Protein AF-A0A0P9HLN6-F1 (afdb_monomer_lite)

Radius of gyration: 18.26 Å; chains: 1; bounding box: 28×54×30 Å

Secondary structure (DSSP, 8-state):
----TT-EEEEETTEE--SHHHHHHHHHHHTT--S-EEEEEEETTEEEEEEE-----TTSSS-----HHHHHHHHHTTS--

pLDDT: mean 77.15, std 18.9, range [41.5, 97.25]

Structure (mmCIF, N/CA/C/O backbone):
data_AF-A0A0P9HLN6-F1
#
_entry.id   AF-A0A0P9HLN6-F1
#
loop_
_atom_site.group_PDB
_atom_site.id
_atom_site.type_symbol
_atom_site.label_atom_id
_atom_site.label_alt_id
_atom_site.label_comp_id
_atom_site.label_asym_id
_atom_site.label_entity_id
_atom_site.label_seq_id
_atom_site.pdbx_PDB_ins_code
_atom_site.Cartn_x
_atom_site.Cartn_y
_atom_site.Cartn_z
_atom_site.occupancy
_atom_site.B_iso_or_equiv
_atom_site.auth_seq_id
_atom_site.auth_comp_id
_atom_site.auth_asym_id
_atom_site.auth_atom_id
_atom_site.pdbx_PDB_model_num
ATOM 1 N N . ALA A 1 1 ? -3.277 0.751 -10.474 1.00 78.69 1 ALA A N 1
ATOM 2 C CA . ALA A 1 1 ? -3.320 -0.286 -9.421 1.00 78.69 1 ALA A CA 1
ATOM 3 C C . ALA A 1 1 ? -4.741 -0.709 -9.007 1.00 78.69 1 ALA A C 1
ATOM 5 O O . ALA A 1 1 ? -4.912 -1.855 -8.616 1.00 78.69 1 ALA A O 1
ATOM 6 N N . GLY A 1 2 ? -5.774 0.151 -9.066 1.00 88.12 2 GLY A N 1
ATOM 7 C CA . GLY A 1 2 ? -7.156 -0.263 -8.733 1.00 88.12 2 GLY A CA 1
ATOM 8 C C . GLY A 1 2 ? -7.448 -0.424 -7.230 1.00 88.12 2 GLY A C 1
ATOM 9 O O . GLY A 1 2 ? -8.490 -0.976 -6.857 1.00 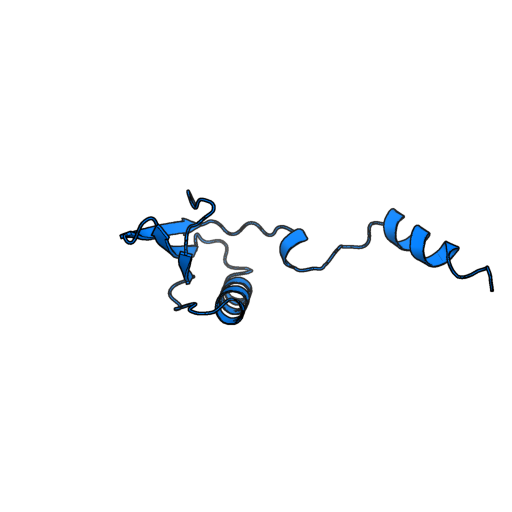88.12 2 GLY A O 1
ATOM 10 N N . LEU A 1 3 ? -6.538 0.069 -6.383 1.00 90.50 3 LEU A N 1
ATOM 11 C CA . LEU A 1 3 ? -6.765 0.249 -4.951 1.00 90.50 3 LEU A CA 1
ATOM 12 C C . LEU A 1 3 ? -7.872 1.285 -4.723 1.00 90.50 3 LEU A C 1
ATOM 14 O O . LEU A 1 3 ? -8.046 2.209 -5.521 1.00 90.50 3 LEU A O 1
ATOM 18 N N . ARG A 1 4 ? -8.635 1.109 -3.651 1.00 92.75 4 ARG A N 1
ATOM 19 C CA . ARG A 1 4 ? -9.775 1.942 -3.267 1.00 92.75 4 ARG A CA 1
ATOM 20 C C . ARG A 1 4 ? -9.631 2.366 -1.806 1.00 92.75 4 ARG A C 1
ATOM 22 O O . ARG A 1 4 ? -9.027 1.632 -1.021 1.00 92.75 4 ARG A O 1
ATOM 29 N N . PRO A 1 5 ? -10.207 3.517 -1.415 1.00 91.94 5 PRO A N 1
ATOM 30 C CA . PRO A 1 5 ? -10.341 3.861 -0.006 1.00 91.94 5 PRO A CA 1
ATOM 31 C C . PRO A 1 5 ? -10.999 2.712 0.769 1.00 91.94 5 PRO A C 1
ATOM 33 O O . PRO A 1 5 ? -11.998 2.155 0.317 1.00 91.94 5 PRO A O 1
ATOM 36 N N . GLY A 1 6 ? -10.416 2.351 1.913 1.00 92.25 6 GLY A N 1
ATOM 37 C CA . GLY A 1 6 ? -10.850 1.212 2.728 1.00 92.25 6 GLY A CA 1
ATOM 38 C C . GLY A 1 6 ? -10.102 -0.101 2.470 1.00 92.25 6 GLY A C 1
ATOM 39 O O . GLY A 1 6 ? -10.259 -1.032 3.256 1.00 92.25 6 GLY A O 1
ATOM 40 N N . ASP A 1 7 ? -9.261 -0.188 1.434 1.00 94.38 7 ASP A N 1
ATOM 41 C CA . ASP A 1 7 ? -8.360 -1.332 1.274 1.00 94.38 7 ASP A CA 1
ATOM 42 C C . ASP A 1 7 ? -7.299 -1.361 2.376 1.00 94.38 7 ASP A C 1
ATOM 44 O O . ASP A 1 7 ? -6.681 -0.345 2.698 1.00 94.38 7 ASP A O 1
ATOM 48 N N . ILE A 1 8 ? -7.033 -2.554 2.902 1.00 94.44 8 ILE A N 1
ATOM 49 C CA . ILE A 1 8 ? -6.016 -2.764 3.933 1.00 94.44 8 ILE A CA 1
ATOM 50 C C . ILE A 1 8 ? -4.814 -3.444 3.289 1.00 94.44 8 ILE A C 1
ATOM 52 O O . ILE A 1 8 ? -4.859 -4.635 2.981 1.00 94.44 8 ILE A O 1
ATOM 56 N N . VAL A 1 9 ? -3.738 -2.694 3.067 1.00 94.44 9 VAL A N 1
ATOM 57 C 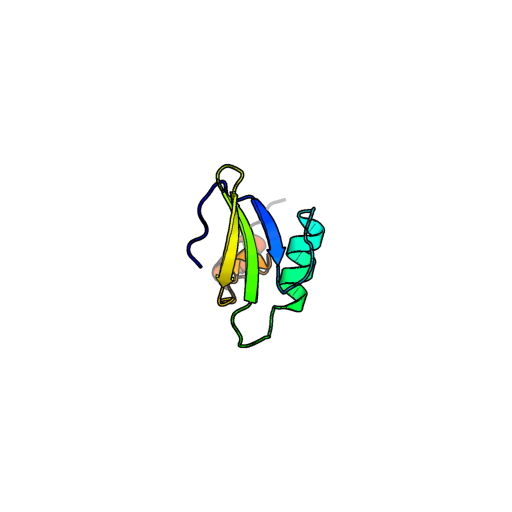CA . VAL A 1 9 ? -2.488 -3.233 2.515 1.00 94.44 9 VAL A CA 1
ATOM 58 C C . VAL A 1 9 ? -1.775 -4.066 3.578 1.00 94.44 9 VAL A C 1
ATOM 60 O O . VAL A 1 9 ? -1.615 -3.625 4.710 1.00 94.44 9 VAL A O 1
ATOM 63 N N . VAL A 1 10 ? -1.346 -5.271 3.203 1.00 95.69 10 VAL A N 1
ATOM 64 C CA . VAL A 1 10 ? -0.670 -6.220 4.107 1.00 95.69 10 VAL A CA 1
ATOM 65 C C . VAL A 1 10 ? 0.690 -6.677 3.595 1.00 95.69 10 VAL A C 1
ATOM 67 O O . VAL A 1 10 ? 1.522 -7.098 4.390 1.00 95.69 10 VAL A O 1
ATOM 70 N N . SER A 1 11 ? 0.945 -6.571 2.289 1.00 96.25 11 SER A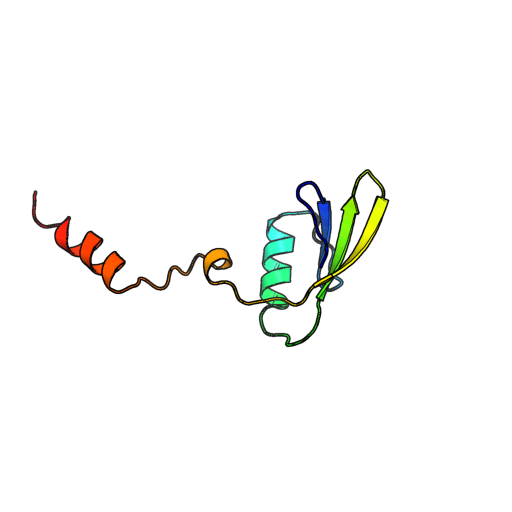 N 1
ATOM 71 C CA . SER A 1 11 ? 2.275 -6.782 1.719 1.00 96.25 11 SER A CA 1
ATOM 72 C C . SER A 1 11 ? 2.539 -5.802 0.580 1.00 96.25 11 SER A C 1
ATOM 74 O O . SER A 1 11 ? 1.639 -5.481 -0.200 1.00 96.25 11 SER A O 1
ATOM 76 N N . PHE A 1 12 ? 3.780 -5.337 0.485 1.00 94.06 12 PHE A N 1
ATOM 77 C CA . PHE A 1 12 ? 4.244 -4.400 -0.524 1.00 94.06 12 PHE A CA 1
ATOM 78 C C . PHE A 1 12 ? 5.648 -4.790 -0.991 1.00 94.06 12 PHE A C 1
ATOM 80 O O . PHE A 1 12 ? 6.537 -5.019 -0.172 1.00 94.06 12 PHE A O 1
ATOM 87 N N . GLY A 1 13 ? 5.850 -4.917 -2.303 1.00 90.69 13 GLY A N 1
ATOM 88 C CA . GLY A 1 13 ? 7.142 -5.303 -2.882 1.00 90.69 13 GLY A CA 1
ATOM 89 C C . GLY A 1 13 ? 7.658 -6.657 -2.389 1.00 90.69 13 GLY A C 1
ATOM 90 O O . GLY A 1 13 ? 8.857 -6.824 -2.189 1.00 90.69 13 GLY A O 1
ATOM 91 N N . GLY A 1 14 ? 6.750 -7.604 -2.128 1.00 89.88 14 GLY A N 1
ATOM 92 C CA . GLY A 1 14 ? 7.088 -8.932 -1.601 1.00 89.88 14 GLY A CA 1
ATOM 93 C C . GLY A 1 14 ? 7.446 -8.965 -0.109 1.00 89.88 14 GLY A C 1
ATOM 94 O O . GLY A 1 14 ? 7.865 -10.008 0.383 1.00 89.88 14 GLY A O 1
ATOM 95 N N . ARG A 1 15 ? 7.286 -7.852 0.619 1.00 92.75 15 ARG A N 1
ATOM 96 C CA . ARG A 1 15 ? 7.517 -7.756 2.070 1.00 92.75 15 ARG A CA 1
ATOM 97 C C . ARG A 1 15 ? 6.195 -7.611 2.805 1.00 92.75 15 ARG A C 1
ATOM 99 O O . ARG A 1 15 ? 5.312 -6.912 2.314 1.00 92.75 15 ARG A O 1
ATOM 106 N N . ASP A 1 16 ? 6.053 -8.243 3.962 1.00 94.94 16 ASP A N 1
ATOM 107 C CA . ASP A 1 16 ? 4.895 -8.016 4.828 1.00 94.94 16 ASP A CA 1
ATOM 108 C C . ASP A 1 16 ? 5.002 -6.643 5.498 1.00 94.94 16 ASP A C 1
ATOM 110 O O . ASP A 1 16 ? 6.060 -6.255 5.994 1.00 94.94 16 ASP A O 1
ATOM 114 N N . VAL A 1 17 ? 3.895 -5.901 5.498 1.00 95.00 17 VAL A N 1
ATOM 115 C CA . VAL A 1 17 ? 3.813 -4.525 6.009 1.00 95.00 17 VAL A CA 1
ATOM 116 C C . VAL A 1 17 ? 2.660 -4.392 7.012 1.00 95.00 17 VAL A C 1
ATOM 118 O O . VAL A 1 17 ? 1.681 -3.698 6.755 1.00 95.00 17 VAL A O 1
ATOM 121 N N . PRO A 1 18 ? 2.734 -5.058 8.181 1.00 91.06 18 PRO A N 1
ATOM 122 C CA . PRO A 1 18 ? 1.637 -5.071 9.153 1.00 91.06 18 PRO A CA 1
ATOM 123 C C . PRO A 1 18 ? 1.425 -3.721 9.856 1.00 91.06 18 PRO A C 1
ATOM 125 O O . PRO A 1 18 ? 0.437 -3.543 10.563 1.00 91.06 18 PRO A O 1
ATOM 128 N N . THR A 1 19 ? 2.356 -2.775 9.702 1.00 90.38 19 THR A N 1
ATOM 129 C CA . THR A 1 19 ? 2.282 -1.442 10.303 1.00 90.38 19 THR A CA 1
ATOM 130 C C . THR A 1 19 ? 2.568 -0.360 9.271 1.00 90.38 19 THR A C 1
ATOM 132 O O . THR A 1 19 ? 3.238 -0.588 8.262 1.00 90.38 19 THR A O 1
ATOM 135 N N . TYR A 1 20 ? 2.112 0.858 9.565 1.00 85.38 20 TYR A N 1
ATOM 136 C CA . TYR A 1 20 ? 2.383 2.022 8.727 1.00 85.38 20 TYR A CA 1
ATOM 137 C C . TYR A 1 20 ? 3.889 2.287 8.554 1.00 85.38 20 TYR A C 1
ATOM 139 O O . TYR A 1 20 ? 4.344 2.555 7.447 1.00 85.38 20 TYR A O 1
ATOM 147 N N . ALA A 1 21 ? 4.685 2.146 9.620 1.00 86.88 21 ALA A N 1
ATOM 148 C CA . ALA A 1 21 ? 6.135 2.343 9.555 1.00 86.88 21 ALA A CA 1
ATOM 149 C C . ALA A 1 21 ? 6.815 1.347 8.598 1.00 86.88 21 ALA A C 1
ATOM 151 O O . ALA A 1 21 ? 7.678 1.726 7.806 1.00 86.88 21 ALA A O 1
ATOM 152 N N . GLU A 1 22 ? 6.387 0.084 8.628 1.00 88.75 22 GLU A N 1
ATOM 153 C CA . GLU A 1 22 ? 6.879 -0.965 7.730 1.00 88.75 22 GLU A CA 1
ATOM 154 C C . GLU A 1 22 ? 6.490 -0.710 6.270 1.00 88.75 22 GLU A C 1
ATOM 156 O O . GLU A 1 22 ? 7.292 -0.932 5.356 1.00 88.75 22 GLU A O 1
ATOM 161 N N . PHE A 1 23 ? 5.288 -0.176 6.047 1.00 89.75 23 PHE A N 1
ATOM 162 C CA . PHE A 1 23 ? 4.834 0.241 4.726 1.00 89.75 23 PHE A CA 1
ATOM 163 C C . PHE A 1 23 ? 5.686 1.382 4.158 1.00 89.75 23 PHE A C 1
ATOM 165 O O . PHE A 1 23 ? 6.203 1.256 3.049 1.00 89.75 23 PHE A O 1
ATOM 172 N N . ILE A 1 24 ? 5.912 2.451 4.930 1.00 87.56 24 ILE A N 1
ATOM 173 C CA . ILE A 1 24 ? 6.754 3.584 4.508 1.00 87.56 24 ILE A CA 1
ATOM 174 C C . ILE A 1 24 ? 8.197 3.143 4.248 1.00 87.56 24 ILE A C 1
ATOM 176 O O . ILE A 1 24 ? 8.790 3.532 3.241 1.00 87.56 24 ILE A O 1
ATOM 180 N N . ARG A 1 25 ? 8.758 2.276 5.099 1.00 87.81 25 ARG A N 1
ATOM 181 C CA . ARG A 1 25 ? 10.094 1.706 4.873 1.00 87.81 25 ARG A CA 1
ATOM 182 C C . ARG A 1 25 ? 10.154 0.929 3.559 1.00 87.81 25 ARG A C 1
ATOM 184 O O . ARG A 1 25 ? 11.099 1.093 2.793 1.00 87.81 25 ARG A O 1
ATOM 191 N N . SER A 1 26 ? 9.149 0.099 3.289 1.00 88.69 26 SER A N 1
ATOM 192 C CA . SER A 1 26 ? 9.084 -0.706 2.064 1.00 88.69 26 SER A CA 1
ATOM 193 C C . SER A 1 26 ? 8.901 0.161 0.816 1.00 88.69 26 SER A C 1
ATOM 195 O O . SER A 1 26 ? 9.545 -0.097 -0.196 1.00 88.69 26 SER A O 1
ATOM 197 N N . LEU A 1 27 ? 8.114 1.237 0.902 1.00 86.75 27 LEU A N 1
ATOM 198 C CA . LEU A 1 27 ? 8.013 2.255 -0.146 1.00 86.75 27 LEU A CA 1
ATOM 199 C C . LEU A 1 27 ? 9.367 2.900 -0.449 1.00 86.75 27 LEU A C 1
ATOM 201 O O . LEU A 1 27 ? 9.746 2.981 -1.613 1.00 86.75 27 LEU A O 1
ATOM 205 N N . GLY A 1 28 ? 10.115 3.307 0.581 1.00 84.12 28 GLY A N 1
ATOM 206 C CA . GLY A 1 28 ? 11.447 3.895 0.420 1.00 84.12 28 GLY A CA 1
ATOM 207 C C . GLY A 1 28 ? 12.458 2.944 -0.226 1.00 84.12 28 GLY A C 1
ATOM 208 O O . GLY A 1 28 ? 13.275 3.377 -1.027 1.00 84.12 28 GLY A O 1
ATOM 209 N N . LEU A 1 29 ? 12.371 1.641 0.061 1.00 84.94 29 LEU A N 1
ATOM 210 C CA . LEU A 1 29 ? 13.223 0.621 -0.568 1.00 84.94 29 LEU A CA 1
ATOM 211 C C . LEU A 1 29 ? 12.879 0.373 -2.044 1.00 84.94 29 LEU A C 1
ATOM 213 O O . LEU A 1 29 ? 13.753 -0.009 -2.818 1.00 84.94 29 LEU A O 1
ATOM 217 N N . CYS A 1 30 ? 11.619 0.568 -2.430 1.00 82.75 30 CYS A N 1
ATOM 218 C CA . CYS A 1 30 ? 11.173 0.463 -3.819 1.00 82.75 30 CYS A CA 1
ATOM 219 C C . CYS A 1 30 ? 11.308 1.790 -4.590 1.00 82.75 30 CYS A C 1
ATOM 221 O O . CYS A 1 30 ? 11.201 1.808 -5.817 1.00 82.75 30 CYS A O 1
ATOM 223 N N . ALA A 1 31 ? 11.540 2.909 -3.901 1.00 70.19 31 ALA A N 1
ATOM 224 C CA . ALA A 1 31 ? 11.747 4.207 -4.526 1.00 70.19 31 ALA A CA 1
ATOM 225 C C . ALA A 1 31 ? 13.063 4.192 -5.324 1.00 70.19 31 ALA A C 1
ATOM 227 O O . ALA A 1 31 ? 14.152 4.221 -4.759 1.00 70.19 31 ALA A O 1
ATOM 228 N N . GLY A 1 32 ? 12.954 4.110 -6.651 1.00 65.88 32 GLY A N 1
ATOM 229 C CA . GLY A 1 32 ? 14.097 4.024 -7.569 1.00 65.88 32 GLY A CA 1
ATOM 230 C C . GLY A 1 32 ? 14.104 2.776 -8.451 1.00 65.88 32 GLY A C 1
ATOM 231 O O . GLY A 1 32 ? 14.871 2.714 -9.411 1.00 65.88 32 GLY A O 1
ATOM 232 N N . THR A 1 33 ? 13.232 1.797 -8.194 1.00 68.06 33 THR A N 1
ATOM 233 C CA . THR A 1 33 ? 13.020 0.692 -9.134 1.00 68.06 33 THR A CA 1
ATOM 234 C C . THR A 1 33 ? 12.058 1.124 -10.238 1.00 68.06 33 THR A C 1
ATOM 236 O O . THR A 1 33 ? 10.910 1.457 -9.958 1.00 68.06 33 THR A O 1
ATOM 239 N N . ASN A 1 34 ? 12.495 1.066 -11.499 1.00 66.31 34 ASN A N 1
ATOM 240 C CA . ASN A 1 34 ? 11.685 1.391 -12.686 1.00 66.31 34 ASN A CA 1
ATOM 241 C C . ASN A 1 34 ? 10.641 0.309 -13.053 1.00 66.31 34 ASN A C 1
ATOM 243 O O . ASN A 1 34 ? 10.259 0.187 -14.215 1.00 66.31 34 ASN A O 1
ATOM 247 N N . GLY A 1 35 ? 10.198 -0.506 -12.092 1.00 79.88 35 GLY A N 1
ATOM 248 C CA . GLY A 1 35 ? 9.314 -1.649 -12.328 1.00 79.88 35 GLY A CA 1
ATOM 249 C C . GLY A 1 35 ? 8.016 -1.584 -11.520 1.00 79.88 35 GLY A C 1
ATOM 250 O O . GLY A 1 35 ? 7.976 -0.929 -10.475 1.00 79.88 35 GLY A O 1
ATOM 251 N N . PRO A 1 36 ? 6.948 -2.260 -11.983 1.00 87.62 36 PRO A N 1
ATOM 252 C CA . PRO A 1 36 ? 5.741 -2.432 -11.190 1.00 87.62 36 PRO A CA 1
ATOM 253 C C . PRO A 1 36 ? 6.054 -3.173 -9.885 1.00 87.62 36 PRO A C 1
ATOM 255 O O . PRO A 1 36 ? 6.783 -4.163 -9.863 1.00 87.62 36 PRO A O 1
ATOM 258 N N . VAL A 1 37 ? 5.481 -2.687 -8.788 1.00 91.38 37 VAL A N 1
ATOM 259 C CA . VAL A 1 37 ? 5.631 -3.261 -7.453 1.00 91.38 37 VAL A CA 1
ATOM 260 C C . VAL A 1 37 ? 4.357 -4.008 -7.089 1.00 91.38 37 VAL A C 1
ATOM 262 O O . VAL A 1 37 ? 3.256 -3.461 -7.162 1.00 91.38 37 VAL A O 1
ATOM 265 N N . GLY A 1 38 ? 4.505 -5.268 -6.686 1.00 94.06 38 GLY A N 1
ATOM 266 C CA . GLY A 1 38 ? 3.389 -6.084 -6.222 1.00 94.06 38 GLY A CA 1
ATOM 267 C C . GLY A 1 38 ? 2.838 -5.585 -4.886 1.00 94.06 38 GLY A C 1
ATOM 268 O O . GLY A 1 38 ? 3.591 -5.349 -3.939 1.00 94.06 38 GLY A O 1
ATOM 269 N N . VAL A 1 39 ? 1.518 -5.469 -4.789 1.00 95.25 39 VAL A N 1
ATOM 270 C CA . VAL A 1 39 ? 0.792 -5.056 -3.586 1.00 95.25 39 VAL A CA 1
ATOM 271 C C . VAL A 1 39 ? -0.257 -6.105 -3.262 1.00 95.25 39 VAL A C 1
ATOM 273 O O . VAL A 1 39 ? -1.089 -6.449 -4.100 1.00 95.25 39 VAL A O 1
ATOM 276 N N . THR A 1 40 ? -0.244 -6.595 -2.027 1.00 96.81 40 THR A N 1
ATOM 277 C CA . THR A 1 40 ? -1.274 -7.497 -1.507 1.00 96.81 40 THR A CA 1
ATOM 278 C C . THR A 1 40 ? -2.097 -6.768 -0.463 1.00 96.81 40 THR A C 1
ATOM 280 O O . THR A 1 40 ? -1.546 -6.166 0.461 1.00 96.81 40 THR A O 1
ATOM 283 N N . TYR A 1 41 ? -3.415 -6.833 -0.596 1.00 96.38 41 TYR A N 1
ATOM 284 C CA . TYR A 1 41 ? -4.348 -6.086 0.237 1.00 96.38 41 TYR A CA 1
ATOM 285 C C . TYR A 1 41 ? -5.625 -6.881 0.497 1.00 96.38 41 TYR A C 1
ATOM 287 O O . TYR A 1 41 ? -5.939 -7.833 -0.218 1.00 96.38 41 TYR A O 1
ATOM 295 N N . TYR A 1 42 ? -6.363 -6.489 1.529 1.00 96.56 42 TYR A N 1
ATOM 296 C CA . TYR A 1 42 ? -7.704 -6.982 1.798 1.00 96.56 42 TYR A CA 1
ATOM 297 C C . TYR A 1 42 ? -8.747 -5.955 1.377 1.00 96.56 42 TYR A C 1
ATOM 299 O O . TYR A 1 42 ? -8.642 -4.778 1.721 1.00 96.56 42 TYR A O 1
ATOM 307 N N . ARG A 1 43 ? -9.782 -6.432 0.685 1.00 96.94 43 ARG A N 1
ATOM 308 C CA . ARG A 1 43 ? -11.021 -5.698 0.415 1.00 96.94 43 ARG A CA 1
ATOM 309 C C . ARG A 1 43 ? -12.187 -6.587 0.809 1.00 96.94 43 ARG A C 1
ATOM 311 O O . ARG A 1 43 ? -12.277 -7.707 0.314 1.00 96.94 43 ARG A O 1
ATOM 318 N N . GLU A 1 44 ? -13.040 -6.113 1.716 1.00 95.19 44 GLU A N 1
ATOM 319 C CA . GLU A 1 44 ? -14.223 -6.865 2.177 1.00 95.19 44 GLU A CA 1
ATOM 320 C C . GLU A 1 44 ? -13.867 -8.294 2.650 1.00 95.19 44 GLU A C 1
ATOM 322 O O . GLU A 1 44 ? -14.524 -9.274 2.313 1.00 95.19 44 GLU A O 1
ATOM 327 N N . GLY A 1 45 ? -12.749 -8.434 3.374 1.00 95.31 45 GLY A N 1
ATOM 328 C CA . GLY A 1 45 ? -12.257 -9.726 3.874 1.00 95.31 45 GLY A CA 1
ATOM 329 C C . GLY A 1 45 ? -11.591 -10.631 2.828 1.00 95.31 45 GLY A C 1
ATOM 330 O O . GLY A 1 45 ? -11.055 -11.679 3.182 1.00 95.31 45 GLY A O 1
ATOM 331 N N . ARG A 1 46 ? -11.549 -10.239 1.550 1.00 96.94 46 ARG A N 1
ATOM 332 C CA . ARG A 1 46 ? -10.891 -11.004 0.480 1.00 96.94 46 ARG A CA 1
ATOM 333 C C . ARG A 1 46 ? -9.467 -10.517 0.261 1.00 96.94 46 ARG A C 1
ATOM 335 O O . ARG A 1 46 ? -9.252 -9.324 0.058 1.00 96.94 46 ARG A O 1
ATOM 342 N N . ARG A 1 47 ? -8.508 -11.446 0.246 1.00 96.69 47 ARG A N 1
ATOM 343 C CA . ARG A 1 47 ? -7.111 -11.159 -0.101 1.00 96.69 47 ARG A CA 1
ATOM 344 C C . ARG A 1 47 ? -6.979 -11.016 -1.616 1.00 96.69 47 ARG A 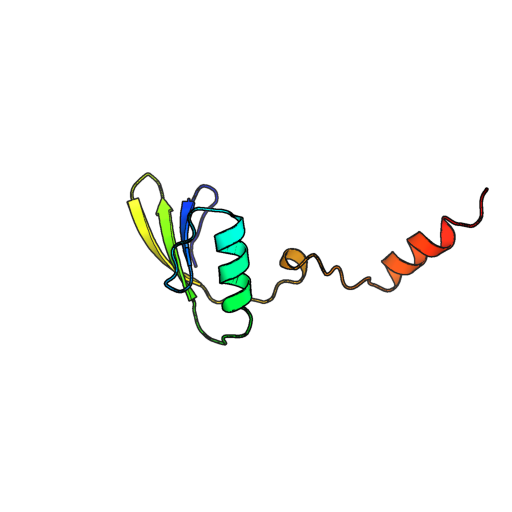C 1
ATOM 346 O O . ARG A 1 47 ? -7.320 -11.934 -2.358 1.00 96.69 47 ARG A O 1
ATOM 353 N N . LEU A 1 48 ? -6.492 -9.868 -2.060 1.00 97.25 48 LEU A N 1
ATOM 354 C CA . LEU A 1 48 ? -6.313 -9.499 -3.459 1.00 97.25 48 LEU A CA 1
ATOM 355 C C . LEU A 1 48 ? -4.860 -9.098 -3.709 1.00 97.25 48 LEU A C 1
ATOM 357 O O . LEU A 1 48 ? -4.139 -8.702 -2.792 1.00 97.25 48 LEU A O 1
ATOM 361 N N . HIS A 1 49 ? -4.451 -9.188 -4.970 1.00 96.44 49 HIS A N 1
ATOM 362 C CA . HIS A 1 49 ? -3.129 -8.795 -5.430 1.00 96.44 49 HIS A CA 1
ATOM 363 C C . HIS A 1 49 ? -3.254 -7.857 -6.631 1.00 96.44 49 HIS A C 1
ATOM 365 O O . HIS A 1 49 ? -4.155 -8.015 -7.455 1.00 96.44 49 HIS A O 1
ATOM 371 N N . THR A 1 50 ? -2.373 -6.868 -6.715 1.00 95.50 50 THR A N 1
ATOM 372 C CA . THR A 1 50 ? -2.270 -5.959 -7.857 1.00 95.50 50 THR A CA 1
ATOM 373 C C . THR A 1 50 ? -0.834 -5.495 -8.036 1.00 95.50 50 THR A C 1
ATOM 375 O O . THR A 1 50 ? -0.040 -5.531 -7.098 1.00 95.50 50 THR A O 1
ATOM 378 N N . GLU A 1 51 ? -0.523 -5.002 -9.225 1.00 93.69 51 GLU A N 1
ATOM 379 C CA . GLU A 1 51 ? 0.743 -4.353 -9.524 1.00 93.69 51 GLU A CA 1
ATOM 380 C C . GLU A 1 51 ? 0.553 -2.833 -9.589 1.00 93.69 51 GLU A C 1
ATOM 382 O O . GLU A 1 51 ? -0.412 -2.307 -10.165 1.00 93.69 51 GLU A O 1
ATOM 387 N N . ALA A 1 52 ? 1.468 -2.106 -8.954 1.00 89.12 52 ALA A N 1
ATOM 388 C CA . ALA A 1 52 ? 1.466 -0.655 -8.898 1.00 89.12 52 ALA A CA 1
ATOM 389 C C . ALA A 1 52 ? 2.776 -0.103 -9.462 1.00 89.12 52 ALA A C 1
ATOM 391 O O . ALA A 1 52 ? 3.853 -0.397 -8.952 1.00 89.12 52 ALA A O 1
ATOM 392 N N . ALA A 1 53 ? 2.680 0.734 -10.493 1.00 85.62 53 ALA A N 1
ATOM 393 C CA . ALA A 1 53 ? 3.795 1.582 -10.886 1.00 85.62 53 ALA A CA 1
ATOM 394 C C . ALA A 1 53 ? 3.941 2.700 -9.847 1.00 85.62 53 ALA A C 1
ATOM 396 O O . ALA A 1 53 ? 2.973 3.414 -9.570 1.00 85.62 53 ALA A O 1
ATOM 397 N N . LEU A 1 54 ? 5.129 2.833 -9.261 1.00 81.94 54 LEU A N 1
ATOM 398 C CA . LEU A 1 54 ? 5.410 3.908 -8.318 1.00 81.94 54 LEU A CA 1
ATOM 399 C C . LEU A 1 54 ? 5.779 5.166 -9.098 1.00 81.94 54 LEU A C 1
ATOM 401 O O . LEU A 1 54 ? 6.826 5.226 -9.736 1.00 81.94 54 LEU A O 1
ATOM 405 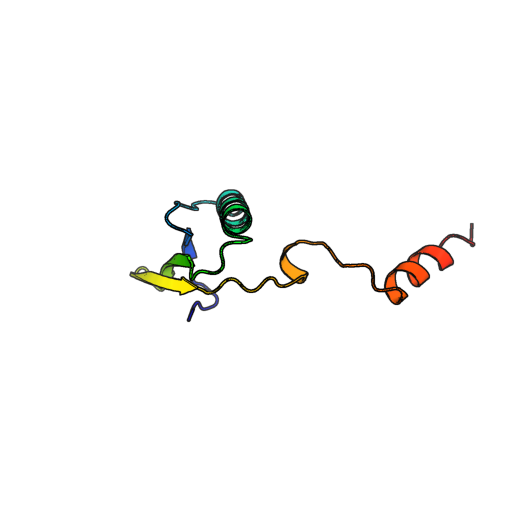N N . SER A 1 55 ? 4.908 6.170 -9.050 1.00 73.50 55 SER A N 1
ATOM 406 C CA . SER A 1 55 ? 5.252 7.527 -9.461 1.00 73.50 55 SER A CA 1
ATOM 407 C C . SER A 1 55 ? 5.831 8.270 -8.264 1.00 73.50 55 SER A C 1
ATOM 409 O O . SER A 1 55 ? 5.260 8.241 -7.173 1.00 73.50 55 SER A O 1
ATOM 411 N N . TYR A 1 56 ? 6.957 8.948 -8.464 1.00 64.88 56 TYR A N 1
ATOM 412 C CA . TYR A 1 56 ? 7.490 9.860 -7.462 1.00 64.88 56 TYR A CA 1
ATOM 413 C C . TYR A 1 56 ? 6.579 11.089 -7.392 1.00 64.88 56 TYR A C 1
ATOM 415 O O . TYR A 1 56 ? 6.620 11.937 -8.281 1.00 64.88 56 TYR A O 1
ATOM 423 N N . ASP A 1 57 ? 5.731 11.161 -6.368 1.00 58.00 57 ASP A N 1
ATOM 424 C CA . ASP A 1 57 ? 4.903 12.335 -6.104 1.00 58.00 57 ASP A CA 1
ATOM 425 C C . ASP A 1 57 ? 5.471 13.088 -4.894 1.00 58.00 57 ASP A C 1
ATOM 427 O O . ASP A 1 57 ? 5.620 12.519 -3.807 1.00 58.00 57 ASP A O 1
ATOM 431 N N . LYS A 1 58 ? 5.830 14.365 -5.089 1.00 48.47 58 LYS A N 1
ATOM 432 C CA . LYS A 1 58 ? 6.555 15.199 -4.106 1.00 48.47 58 LYS A CA 1
ATOM 433 C C . LYS A 1 58 ? 5.804 15.353 -2.775 1.00 48.47 58 LYS A C 1
ATOM 435 O O . LYS A 1 58 ? 6.407 15.663 -1.754 1.00 48.47 58 LYS A O 1
ATOM 440 N N . LEU A 1 59 ? 4.495 15.099 -2.768 1.00 51.91 59 LEU A N 1
ATOM 441 C CA . LEU A 1 59 ? 3.643 15.200 -1.581 1.00 51.91 59 LEU A CA 1
ATOM 442 C C . LEU A 1 59 ? 3.878 14.078 -0.555 1.00 51.91 59 LEU A C 1
ATOM 444 O O . LEU A 1 59 ? 3.618 14.275 0.630 1.00 51.91 59 LEU A O 1
ATOM 448 N N . LEU A 1 60 ? 4.389 12.915 -0.973 1.00 51.12 60 LEU A N 1
ATOM 449 C CA . LEU A 1 60 ? 4.601 11.762 -0.084 1.00 51.12 60 LEU A CA 1
ATOM 450 C C . LEU A 1 60 ? 5.911 11.828 0.714 1.00 51.12 60 LEU A C 1
ATOM 452 O O . LEU A 1 60 ? 6.033 11.152 1.733 1.00 51.12 60 LEU A O 1
ATOM 456 N N . THR A 1 61 ? 6.888 12.630 0.287 1.00 52.38 61 THR A N 1
ATOM 457 C CA . THR A 1 61 ? 8.210 12.699 0.932 1.00 52.38 61 THR A CA 1
ATOM 458 C C . THR A 1 61 ? 8.317 13.782 2.002 1.00 52.38 61 THR A C 1
ATOM 460 O O . THR A 1 61 ? 9.360 13.888 2.644 1.00 52.38 61 THR A O 1
ATOM 463 N N . GLY A 1 62 ? 7.285 14.613 2.197 1.00 46.72 62 GLY A N 1
ATOM 464 C CA . GLY A 1 62 ? 7.371 15.780 3.084 1.00 46.72 62 GLY A CA 1
ATOM 465 C C . GLY A 1 62 ? 8.426 16.812 2.650 1.00 46.72 62 GLY A C 1
ATOM 466 O O . GLY A 1 62 ? 8.602 17.824 3.323 1.00 46.72 62 GLY A O 1
ATOM 467 N N . LEU A 1 63 ? 9.102 16.590 1.516 1.00 44.78 63 LEU A N 1
ATOM 468 C CA . LEU A 1 63 ? 9.940 17.563 0.836 1.00 44.78 63 LEU A CA 1
ATOM 469 C C . LEU A 1 63 ? 9.009 18.435 0.002 1.00 44.78 63 LEU A C 1
ATOM 471 O O . LEU A 1 63 ? 8.865 18.267 -1.209 1.00 44.78 63 LEU A O 1
ATOM 475 N N . VAL A 1 64 ? 8.356 19.381 0.674 1.00 44.25 64 VAL A N 1
ATOM 476 C CA . VAL A 1 64 ? 7.972 20.614 -0.001 1.00 44.25 64 VAL A CA 1
ATOM 477 C C . VAL A 1 64 ? 9.297 21.196 -0.489 1.00 44.25 64 VAL A C 1
ATOM 479 O O . VAL A 1 64 ? 10.059 21.713 0.322 1.00 44.25 64 VAL A O 1
ATOM 482 N N . ASP A 1 65 ? 9.629 21.040 -1.775 1.00 46.94 65 ASP A N 1
ATOM 483 C CA . ASP A 1 65 ? 10.582 21.955 -2.402 1.00 46.94 65 ASP A CA 1
ATOM 484 C C . ASP A 1 65 ? 9.992 23.331 -2.119 1.00 46.94 65 ASP A C 1
ATOM 486 O O . ASP A 1 65 ? 8.878 23.590 -2.594 1.00 46.94 65 ASP A O 1
ATOM 490 N N . PRO A 1 66 ? 10.630 24.172 -1.291 1.00 45.03 66 PRO A N 1
ATOM 491 C CA . PRO A 1 66 ? 10.082 25.481 -1.057 1.00 45.03 66 PRO A CA 1
ATOM 492 C C . PRO A 1 66 ? 10.119 26.173 -2.415 1.00 45.03 66 PRO A C 1
ATOM 494 O O . PRO A 1 66 ? 11.183 26.506 -2.937 1.00 45.03 66 PRO A O 1
ATOM 497 N N . THR A 1 67 ? 8.956 26.344 -3.036 1.00 51.53 67 THR A N 1
ATOM 498 C CA . THR A 1 67 ? 8.851 27.266 -4.156 1.00 51.53 67 THR A CA 1
ATOM 499 C C . THR A 1 67 ? 9.286 28.626 -3.621 1.00 51.53 67 THR A C 1
ATOM 501 O O . THR A 1 67 ? 9.056 28.932 -2.444 1.00 51.53 67 THR A O 1
ATOM 504 N N . GLU A 1 68 ? 9.941 29.446 -4.445 1.00 54.22 68 GLU A N 1
ATOM 505 C CA . GLU A 1 68 ? 10.463 30.759 -4.022 1.00 54.22 68 GLU A CA 1
ATOM 506 C C . GLU A 1 68 ? 9.411 31.608 -3.276 1.00 54.22 68 GLU A C 1
ATOM 508 O O . GLU A 1 68 ? 9.736 32.398 -2.388 1.00 54.22 68 GLU A O 1
ATOM 513 N N . GLU A 1 69 ? 8.133 31.382 -3.583 1.00 51.81 69 GLU A N 1
ATOM 514 C CA . GLU A 1 69 ? 6.967 31.995 -2.953 1.00 51.81 69 GLU A CA 1
ATOM 515 C C . GLU A 1 69 ? 6.804 31.639 -1.459 1.00 51.81 69 GLU A C 1
ATOM 517 O O . GLU A 1 69 ? 6.527 32.513 -0.638 1.00 51.81 69 GLU A O 1
ATOM 522 N N . SER A 1 70 ? 7.067 30.387 -1.073 1.00 54.22 70 SER A N 1
ATOM 523 C CA . SER A 1 70 ? 7.013 29.932 0.327 1.00 54.22 70 SER A CA 1
ATOM 524 C C . SER A 1 70 ? 8.201 30.397 1.182 1.00 54.22 70 SER A C 1
ATOM 526 O O . SER A 1 70 ? 8.035 30.628 2.380 1.00 54.22 70 SER A O 1
ATOM 528 N N . VAL A 1 71 ? 9.380 30.631 0.588 1.00 55.91 71 VAL A N 1
ATOM 529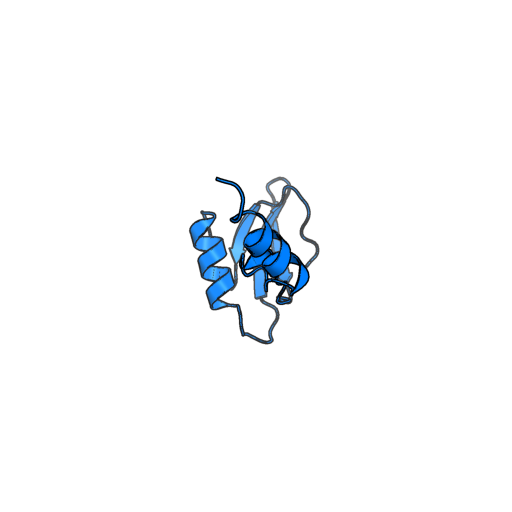 C CA . VAL A 1 71 ? 10.544 31.195 1.309 1.00 55.91 71 VAL A CA 1
ATOM 530 C C . VAL A 1 71 ? 10.308 32.664 1.671 1.00 55.91 71 VAL A C 1
ATOM 532 O O . VAL A 1 71 ? 10.619 33.081 2.789 1.00 55.91 71 VAL A O 1
ATOM 535 N N . ARG A 1 72 ? 9.702 33.442 0.761 1.00 54.16 72 ARG A N 1
ATOM 536 C CA . ARG A 1 72 ? 9.400 34.867 0.987 1.00 54.16 72 ARG A CA 1
ATOM 537 C C . ARG A 1 72 ? 8.457 35.101 2.171 1.00 54.16 72 ARG A C 1
ATOM 539 O O . ARG A 1 72 ? 8.689 36.027 2.946 1.00 54.16 72 ARG A O 1
ATOM 546 N N . GLN A 1 73 ? 7.449 34.245 2.362 1.00 55.75 73 GLN A N 1
ATOM 547 C CA . GLN A 1 73 ? 6.500 34.379 3.480 1.00 55.75 73 GLN A CA 1
ATOM 548 C C . GLN A 1 73 ? 7.150 34.202 4.863 1.00 55.75 73 GLN A C 1
ATOM 550 O O . GLN A 1 73 ? 6.695 34.808 5.831 1.00 55.75 73 GLN A O 1
ATOM 555 N N . VAL A 1 74 ? 8.230 33.422 4.978 1.00 58.94 74 VAL A N 1
ATOM 556 C CA . VAL A 1 74 ? 8.927 33.209 6.260 1.00 58.94 74 VAL A CA 1
ATOM 557 C C . VAL A 1 74 ? 9.911 34.344 6.565 1.00 58.94 74 VAL A C 1
ATOM 559 O O . VAL A 1 74 ? 10.114 34.692 7.730 1.00 58.94 74 VAL A O 1
ATOM 562 N N . THR A 1 75 ? 10.508 34.960 5.542 1.00 55.19 75 THR A N 1
ATOM 563 C CA . THR A 1 75 ? 11.470 36.057 5.733 1.00 55.19 75 THR A CA 1
ATOM 564 C C . THR A 1 75 ? 10.817 37.389 6.105 1.00 55.19 75 THR A C 1
ATOM 566 O O . THR A 1 75 ? 11.432 38.161 6.837 1.00 55.19 75 THR A O 1
ATOM 569 N N . ASP A 1 76 ? 9.573 37.640 5.683 1.00 57.34 76 ASP A N 1
ATOM 570 C CA . ASP A 1 76 ? 8.854 38.884 6.017 1.00 57.34 76 ASP A CA 1
ATOM 571 C C . ASP A 1 76 ? 8.206 38.872 7.413 1.00 57.34 76 ASP A C 1
ATOM 573 O O . ASP A 1 76 ? 7.975 39.926 8.002 1.00 57.34 76 ASP A O 1
ATOM 577 N N . GLY A 1 77 ? 7.981 37.698 8.013 1.00 51.31 77 GLY A N 1
ATOM 578 C CA . GLY A 1 77 ? 7.375 37.580 9.347 1.00 51.31 77 GLY A CA 1
ATOM 579 C C . GLY A 1 77 ? 8.311 37.865 10.531 1.00 51.31 77 GLY A C 1
ATOM 580 O O . GLY A 1 77 ? 7.865 37.838 11.676 1.00 51.31 77 GLY A O 1
ATOM 581 N N . LYS A 1 78 ? 9.611 38.117 10.301 1.00 50.88 78 LYS A N 1
ATOM 582 C CA . LYS A 1 78 ? 10.628 38.249 11.370 1.00 50.88 78 LYS A CA 1
ATOM 583 C C . LYS A 1 78 ? 11.128 39.681 11.613 1.00 50.88 78 LYS A C 1
ATOM 585 O O . LYS A 1 78 ? 12.152 39.868 12.267 1.00 50.88 78 LYS A O 1
ATOM 590 N N . ARG A 1 79 ? 10.410 40.695 11.117 1.00 49.41 79 ARG A N 1
ATOM 591 C CA . ARG A 1 79 ? 10.662 42.128 11.376 1.00 49.41 79 ARG A CA 1
ATOM 592 C C . ARG A 1 79 ? 9.453 42.823 12.009 1.00 49.41 79 ARG A C 1
ATOM 594 O O . ARG A 1 79 ? 9.021 43.877 11.567 1.00 49.41 79 ARG A O 1
ATOM 601 N N . SER A 1 80 ? 8.921 42.252 13.078 1.00 48.00 80 SER A N 1
ATOM 602 C CA . SER A 1 80 ? 8.088 43.013 14.014 1.00 48.00 80 SER A CA 1
ATOM 603 C C . SER A 1 80 ? 8.054 42.298 15.355 1.00 48.00 80 SER A C 1
ATOM 605 O O . SER A 1 80 ? 7.097 41.601 15.682 1.00 48.00 80 SER A O 1
ATOM 607 N N . SER A 1 81 ? 9.145 42.449 16.102 1.00 41.50 81 SER A N 1
ATOM 608 C CA . SER A 1 81 ? 9.128 42.489 17.560 1.00 41.50 81 SER A CA 1
ATOM 609 C C . SER A 1 81 ? 10.228 43.412 18.054 1.00 41.50 81 SER A C 1
ATOM 611 O O . SER A 1 81 ? 11.224 43.583 17.313 1.00 41.50 81 SER A O 1
#

Foldseek 3Di:
DPDDPPKAWQDKQNHGQPDPVSVVVSVVVCVPPQDWIKIWIDDPNDIDIDTDGDDDDCVSPPPPVCDPVNVVVVVVVPPDD

Sequence (81 aa):
AGLRPGDIVVSFGGRDVPTYAEFIRSLGLCAGTNGPVGVTYYREGRRLHTEAALSYDKLLTGLVDPTEESVRQVTDGKRSS